Protein AF-G0GZQ4-F1 (afdb_monomer_lite)

Structure (mmCIF, N/CA/C/O backbone):
data_AF-G0GZQ4-F1
#
_entry.id   AF-G0GZQ4-F1
#
loop_
_atom_site.group_PDB
_atom_site.id
_atom_site.type_symbol
_atom_site.label_atom_id
_atom_site.label_alt_id
_atom_site.label_comp_id
_atom_site.label_asym_id
_atom_site.label_entity_id
_atom_site.label_seq_id
_atom_site.pdbx_PDB_ins_code
_atom_site.Cartn_x
_atom_site.Cartn_y
_atom_site.Cartn_z
_atom_site.occupancy
_atom_site.B_iso_or_equiv
_atom_site.auth_seq_id
_atom_site.auth_comp_id
_atom_site.auth_asym_id
_atom_site.auth_atom_id
_atom_site.pdbx_PDB_model_num
ATOM 1 N N . MET A 1 1 ? -1.349 14.872 -5.076 1.00 66.69 1 MET A N 1
ATOM 2 C CA . MET A 1 1 ? -1.447 13.848 -4.018 1.00 66.69 1 MET A CA 1
ATOM 3 C C . MET A 1 1 ? -2.461 12.824 -4.498 1.00 66.69 1 MET A C 1
ATOM 5 O O . MET A 1 1 ? -3.537 13.246 -4.894 1.00 66.69 1 MET A O 1
ATOM 9 N N . ASP A 1 2 ? -2.097 11.544 -4.576 1.00 75.56 2 ASP A N 1
ATOM 10 C CA . ASP A 1 2 ? -2.959 10.468 -5.100 1.00 75.56 2 ASP A CA 1
ATOM 11 C C . ASP A 1 2 ? -3.558 9.664 -3.935 1.00 75.56 2 ASP A C 1
ATOM 13 O O . ASP A 1 2 ? -3.184 8.525 -3.672 1.00 75.56 2 ASP A O 1
ATOM 17 N N . ILE A 1 3 ? -4.376 10.344 -3.127 1.00 82.44 3 ILE A N 1
ATOM 18 C CA . ILE A 1 3 ? -4.977 9.812 -1.898 1.00 82.44 3 ILE A CA 1
ATOM 19 C C . ILE A 1 3 ? -6.432 10.258 -1.852 1.00 82.44 3 ILE A C 1
ATOM 21 O O . ILE A 1 3 ? -6.730 11.429 -2.087 1.00 82.44 3 ILE A O 1
ATOM 25 N N . ALA A 1 4 ? -7.321 9.334 -1.499 1.00 85.88 4 ALA A N 1
ATOM 26 C CA . ALA A 1 4 ? -8.718 9.617 -1.210 1.00 85.88 4 ALA A CA 1
ATOM 27 C C . ALA A 1 4 ? -9.068 9.120 0.197 1.00 85.88 4 ALA A C 1
ATOM 29 O O . ALA A 1 4 ? -8.680 8.018 0.583 1.00 85.88 4 ALA A O 1
ATOM 30 N N . LEU A 1 5 ? -9.826 9.924 0.944 1.00 86.94 5 LEU A N 1
ATOM 31 C CA . LEU A 1 5 ? -10.418 9.518 2.214 1.00 86.94 5 LEU A CA 1
ATOM 32 C C . LEU A 1 5 ? -11.867 9.105 1.978 1.00 86.94 5 LEU A C 1
ATOM 34 O O . LEU A 1 5 ? -12.657 9.870 1.425 1.00 86.94 5 LEU A O 1
ATOM 38 N N . LEU A 1 6 ? -12.218 7.907 2.430 1.00 88.19 6 LEU A N 1
ATOM 39 C CA . LEU A 1 6 ? -13.572 7.377 2.347 1.00 88.19 6 LEU A CA 1
ATOM 40 C C . LEU A 1 6 ? -14.111 7.169 3.760 1.00 88.19 6 LEU A C 1
ATOM 42 O O . LEU A 1 6 ? -13.414 6.636 4.621 1.00 88.19 6 LEU A O 1
ATOM 46 N N . LYS A 1 7 ? -15.361 7.575 3.994 1.00 88.25 7 LYS A N 1
ATOM 47 C CA . LYS A 1 7 ? -16.062 7.352 5.261 1.00 88.25 7 LYS A CA 1
ATOM 48 C C . LYS A 1 7 ? -17.061 6.216 5.100 1.00 88.25 7 LYS A C 1
ATOM 50 O O . LYS A 1 7 ? -17.880 6.233 4.183 1.00 88.25 7 LYS A O 1
ATOM 55 N N . VAL A 1 8 ? -17.021 5.264 6.025 1.00 86.81 8 VAL A N 1
ATOM 56 C CA . VAL A 1 8 ? -18.027 4.206 6.106 1.00 86.81 8 VAL A CA 1
ATOM 57 C C . VAL A 1 8 ? -19.283 4.728 6.799 1.00 86.81 8 VAL A C 1
ATOM 59 O O . VAL A 1 8 ? -19.216 5.373 7.845 1.00 86.81 8 VAL A O 1
ATOM 62 N N . ASP A 1 9 ? -20.437 4.429 6.211 1.00 89.56 9 ASP A N 1
ATOM 63 C CA . ASP A 1 9 ? -21.751 4.683 6.798 1.00 89.56 9 ASP A CA 1
ATOM 64 C C . ASP A 1 9 ? -22.107 3.538 7.761 1.00 89.56 9 ASP A C 1
ATOM 66 O O . ASP A 1 9 ? -22.477 2.447 7.325 1.00 89.56 9 ASP A O 1
ATOM 70 N N . PHE A 1 10 ? -21.933 3.761 9.064 1.00 88.50 10 PHE A N 1
ATOM 71 C CA . PHE A 1 10 ? -22.149 2.737 10.094 1.00 88.50 10 PHE A CA 1
ATOM 72 C C . PHE A 1 10 ? -23.602 2.284 10.184 1.00 88.50 10 PHE A C 1
ATOM 74 O O . PHE A 1 10 ? -23.861 1.091 10.317 1.00 88.50 10 PHE A O 1
ATOM 81 N N . GLU A 1 11 ? -24.547 3.216 10.070 1.00 88.00 11 GLU A N 1
ATOM 82 C CA . GLU A 1 11 ? -25.972 2.901 10.168 1.00 88.00 11 GLU A CA 1
ATOM 83 C C . GLU A 1 11 ? -26.375 1.925 9.061 1.00 88.00 11 GLU A C 1
ATOM 85 O O . GLU A 1 11 ? -27.031 0.916 9.325 1.00 88.00 11 GLU A O 1
ATOM 90 N N . LYS A 1 12 ? -25.892 2.163 7.835 1.00 90.06 12 LYS A N 1
ATOM 91 C CA . LYS A 1 12 ? -26.195 1.315 6.673 1.00 90.06 12 LYS A CA 1
ATOM 92 C C . LYS A 1 12 ? -25.414 0.005 6.598 1.00 90.06 12 LYS A C 1
ATOM 94 O O . LYS A 1 12 ? -25.777 -0.840 5.785 1.00 90.06 12 LYS A O 1
ATOM 99 N N . ASN A 1 13 ? -24.335 -0.151 7.365 1.00 88.19 13 ASN A N 1
ATOM 100 C CA . ASN A 1 13 ? -23.437 -1.311 7.271 1.00 88.19 13 ASN A CA 1
ATOM 101 C C . ASN A 1 13 ? -23.283 -2.078 8.593 1.00 88.19 13 ASN A C 1
ATOM 103 O O . ASN A 1 13 ? -22.425 -2.952 8.695 1.00 88.19 13 ASN A O 1
ATOM 107 N N . SER A 1 14 ? -24.103 -1.774 9.598 1.00 85.44 14 SER A N 1
ATOM 108 C CA . SER A 1 14 ? -24.071 -2.427 10.914 1.00 85.44 14 SER A CA 1
ATOM 109 C C . SER A 1 14 ? -24.324 -3.940 10.861 1.00 85.44 14 SER A C 1
ATOM 111 O O . SER A 1 14 ? -23.878 -4.668 11.741 1.00 85.44 14 SER A O 1
ATOM 113 N N . ASP A 1 15 ? -24.992 -4.420 9.810 1.00 86.81 15 ASP A N 1
ATOM 114 C CA . ASP A 1 15 ? -25.266 -5.835 9.547 1.00 86.81 15 ASP A CA 1
ATOM 115 C C . ASP A 1 15 ? -24.078 -6.588 8.918 1.00 86.81 15 ASP A C 1
ATOM 117 O O . ASP A 1 15 ? -24.143 -7.804 8.728 1.00 86.81 15 ASP A O 1
ATOM 121 N N . LYS A 1 16 ? -23.007 -5.886 8.529 1.00 87.06 16 LYS A N 1
ATOM 122 C CA . LYS A 1 16 ? -21.859 -6.499 7.858 1.00 87.06 16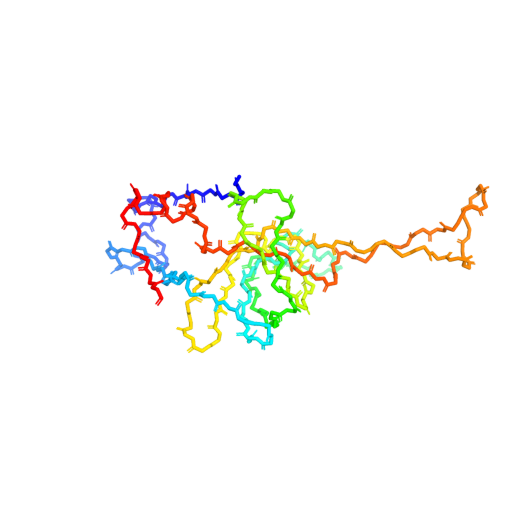 LYS A CA 1
ATOM 123 C C . LYS A 1 16 ? -20.927 -7.150 8.868 1.00 87.06 16 LYS A C 1
ATOM 125 O O . LYS A 1 16 ? -20.570 -6.546 9.869 1.00 87.06 16 LYS A O 1
ATOM 130 N N . GLU A 1 17 ? -20.434 -8.340 8.533 1.00 86.38 17 GLU A N 1
ATOM 131 C CA . GLU A 1 17 ? -19.522 -9.132 9.376 1.00 86.38 17 GLU A CA 1
ATOM 132 C C . GLU A 1 17 ? -18.317 -8.326 9.898 1.00 86.38 17 GLU A C 1
ATOM 134 O O . GLU A 1 17 ? -17.905 -8.469 11.045 1.00 86.38 17 GLU A O 1
ATOM 139 N N . TRP A 1 18 ? -17.767 -7.425 9.081 1.00 82.31 18 TRP A N 1
ATOM 140 C CA . TRP A 1 18 ? -16.613 -6.609 9.459 1.00 82.31 18 TRP A CA 1
ATOM 141 C C . TRP A 1 18 ? -16.937 -5.475 10.455 1.00 82.31 18 TRP A C 1
ATOM 143 O O . TRP A 1 18 ? -15.995 -4.956 11.065 1.00 82.31 18 TRP A O 1
ATOM 153 N N . LEU A 1 19 ? -18.221 -5.153 10.676 1.00 86.81 19 LEU A N 1
ATOM 154 C CA . LEU A 1 19 ? -18.737 -4.222 11.697 1.00 86.81 19 LEU A CA 1
ATOM 155 C C . LEU A 1 19 ? -19.604 -4.874 12.780 1.00 86.81 19 LEU A C 1
ATOM 157 O O . LEU A 1 19 ? -19.952 -4.180 13.735 1.00 86.81 19 LEU A O 1
ATOM 161 N N . ASP A 1 20 ? -19.947 -6.162 12.675 1.00 84.44 20 ASP A N 1
ATOM 162 C CA . ASP A 1 20 ? -20.821 -6.815 13.654 1.00 84.44 20 ASP A CA 1
ATOM 163 C C . ASP A 1 20 ? -20.271 -6.628 15.078 1.00 84.44 20 ASP A C 1
ATOM 165 O O . ASP A 1 20 ? -19.117 -6.957 15.372 1.00 84.44 20 ASP A O 1
ATOM 169 N N . LYS A 1 21 ? -21.105 -6.055 15.954 1.00 82.81 21 LYS A N 1
ATOM 170 C CA . LYS A 1 21 ? -20.802 -5.728 17.363 1.00 82.81 21 LYS A CA 1
ATOM 171 C C . LYS A 1 21 ? -19.623 -4.770 17.583 1.00 82.81 21 LYS A C 1
ATOM 173 O O . LYS A 1 21 ? -19.135 -4.672 18.710 1.00 82.81 21 LYS A O 1
ATOM 178 N N . LYS A 1 22 ? -19.169 -4.045 16.559 1.00 83.38 22 LYS A N 1
ATOM 179 C CA . LYS A 1 22 ? -18.105 -3.041 16.691 1.00 83.38 22 LYS A CA 1
ATOM 180 C C . LYS A 1 22 ? -18.684 -1.637 16.789 1.00 83.38 22 LYS A C 1
ATOM 182 O O . LYS A 1 22 ? -19.591 -1.266 16.051 1.00 83.38 22 LYS A O 1
ATOM 187 N N . THR A 1 23 ? -18.115 -0.840 17.685 1.00 82.75 23 THR A N 1
ATOM 188 C CA . THR A 1 23 ? -18.440 0.587 17.840 1.00 82.75 23 THR A CA 1
ATOM 189 C C . THR A 1 23 ? -17.548 1.489 16.989 1.00 82.75 23 THR A C 1
ATOM 191 O O . THR A 1 23 ? -17.829 2.675 16.854 1.00 82.75 23 THR A O 1
ATOM 194 N N . GLU A 1 24 ? -16.481 0.933 16.415 1.00 84.19 24 GLU A N 1
ATOM 195 C CA . GLU A 1 24 ? -15.498 1.638 15.597 1.00 84.19 24 GLU A CA 1
ATOM 196 C C . GLU A 1 24 ? -15.043 0.783 14.410 1.00 84.19 24 GLU A C 1
ATOM 198 O O . GLU A 1 24 ? -15.233 -0.437 14.379 1.00 84.19 24 GLU A O 1
ATOM 203 N N . PHE A 1 25 ? -14.464 1.434 13.399 1.00 84.62 25 PHE A N 1
ATOM 204 C CA . PHE A 1 25 ? -14.042 0.750 12.182 1.00 84.62 25 PHE A CA 1
ATOM 205 C C . PHE A 1 25 ? -12.684 0.098 12.454 1.00 84.62 25 PHE A C 1
ATOM 207 O O . PHE A 1 25 ? -11.781 0.798 12.909 1.00 84.62 25 PHE A O 1
ATOM 214 N N . PRO A 1 26 ? -12.499 -1.206 12.187 1.00 83.94 26 PRO A N 1
ATOM 215 C CA . PRO A 1 26 ? -11.204 -1.843 12.388 1.00 83.94 26 PRO A CA 1
ATOM 216 C C . PRO A 1 26 ? -10.154 -1.198 11.477 1.00 83.94 26 PRO A C 1
ATOM 218 O O . PRO A 1 26 ? -10.359 -1.098 10.268 1.00 83.94 26 PRO A O 1
ATOM 221 N N . PHE A 1 27 ? -9.024 -0.781 12.042 1.00 86.75 27 PHE A N 1
ATOM 222 C CA . PHE A 1 27 ? -7.977 -0.080 11.303 1.00 86.75 27 PHE A CA 1
ATOM 223 C C . PHE A 1 27 ? -6.589 -0.661 11.577 1.00 86.75 27 PHE A C 1
ATOM 225 O O . PHE A 1 27 ? -6.365 -1.369 12.558 1.00 86.75 27 PHE A O 1
ATOM 232 N N . ILE A 1 28 ? -5.656 -0.346 10.679 1.00 87.44 28 ILE A N 1
ATOM 233 C CA . ILE A 1 28 ? -4.226 -0.614 10.838 1.00 87.44 28 ILE A CA 1
ATOM 234 C C . ILE A 1 28 ? -3.568 0.715 11.190 1.00 87.44 28 ILE A C 1
ATOM 236 O O . ILE A 1 28 ? -3.869 1.736 10.569 1.00 87.44 28 ILE A O 1
ATOM 240 N N . LYS A 1 29 ? -2.690 0.704 12.193 1.00 91.38 29 LYS A N 1
ATOM 241 C CA . LYS A 1 29 ? -1.944 1.894 12.604 1.00 91.38 29 LYS A CA 1
ATOM 242 C C . LYS A 1 29 ? -1.005 2.358 11.498 1.00 91.38 29 LYS A C 1
ATOM 244 O O . LYS A 1 29 ? -0.426 1.545 10.775 1.00 91.38 29 LYS A O 1
ATOM 249 N N . VAL A 1 30 ? -0.851 3.671 11.393 1.00 91.06 30 VAL A N 1
ATOM 250 C CA . VAL A 1 30 ? 0.048 4.308 10.435 1.00 91.06 30 VAL A CA 1
ATOM 251 C C . VAL A 1 30 ? 1.306 4.763 11.161 1.00 91.06 30 VAL A C 1
ATOM 253 O O . VAL A 1 30 ? 1.213 5.402 12.208 1.00 91.06 30 VAL A O 1
ATOM 256 N N . SER A 1 31 ? 2.466 4.462 10.579 1.00 91.69 31 SER A N 1
ATOM 257 C CA . SER A 1 31 ? 3.753 4.972 11.042 1.00 91.69 31 SER A CA 1
ATOM 258 C C . SER A 1 31 ? 4.362 5.923 10.013 1.00 91.69 31 SER A C 1
ATOM 260 O O . SER A 1 31 ? 4.309 5.691 8.801 1.00 91.69 31 SER A O 1
ATOM 262 N N . THR A 1 32 ? 4.952 7.005 10.516 1.00 90.19 32 THR A N 1
ATOM 263 C CA . THR A 1 32 ? 5.780 7.939 9.733 1.00 90.19 32 THR A CA 1
ATOM 2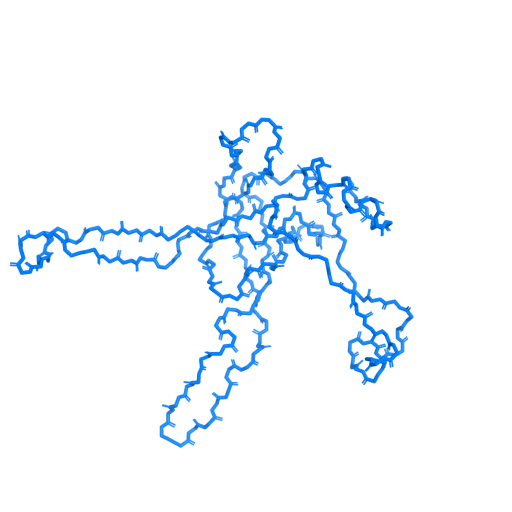64 C C . THR A 1 32 ? 7.271 7.618 9.814 1.00 90.19 32 THR A C 1
ATOM 266 O O . THR A 1 32 ? 8.075 8.229 9.098 1.00 90.19 32 THR A O 1
ATOM 269 N N . GLY A 1 33 ? 7.634 6.621 10.623 1.00 88.69 33 GLY A N 1
ATOM 270 C CA . GLY A 1 33 ? 8.965 6.049 10.681 1.00 88.69 33 GLY A CA 1
ATOM 271 C C . GLY A 1 33 ? 9.449 5.664 9.286 1.00 88.69 33 GLY A C 1
ATOM 272 O O . GLY A 1 33 ? 8.704 5.136 8.449 1.00 88.69 33 GLY A O 1
ATOM 273 N N . ARG A 1 34 ? 10.708 5.995 9.003 1.00 87.81 34 ARG A N 1
ATOM 274 C CA . ARG A 1 34 ? 11.322 5.707 7.711 1.00 87.81 34 ARG A CA 1
ATOM 275 C C . ARG A 1 34 ? 11.639 4.215 7.621 1.00 87.81 34 ARG A C 1
ATOM 277 O O . ARG A 1 34 ? 12.318 3.699 8.496 1.00 87.81 34 ARG A O 1
ATOM 284 N N . LEU A 1 35 ? 11.222 3.583 6.526 1.00 90.56 35 LEU A N 1
ATOM 285 C CA . LEU A 1 35 ? 11.745 2.277 6.128 1.00 90.56 35 LEU A CA 1
ATOM 286 C C . LEU A 1 35 ? 13.094 2.421 5.418 1.00 90.56 35 LEU A C 1
ATOM 288 O O . LEU A 1 35 ? 13.295 3.342 4.611 1.00 90.56 35 LEU A O 1
ATOM 292 N N . GLU A 1 36 ? 14.003 1.504 5.714 1.00 91.31 36 GLU A N 1
ATOM 293 C CA . GLU A 1 36 ? 15.325 1.400 5.119 1.00 91.31 36 GLU A CA 1
ATOM 294 C C . GLU A 1 36 ? 15.365 0.357 3.998 1.00 91.31 36 GLU A C 1
ATOM 296 O O . GLU A 1 36 ? 14.508 -0.516 3.861 1.00 91.31 36 GLU A O 1
ATOM 301 N N . MET A 1 37 ? 16.365 0.486 3.127 1.00 91.94 37 MET A N 1
ATOM 302 C CA . MET A 1 37 ? 16.565 -0.478 2.047 1.00 91.94 37 MET A CA 1
ATOM 303 C C . MET A 1 37 ? 16.875 -1.862 2.622 1.00 91.94 37 MET A C 1
ATOM 305 O O . MET A 1 37 ? 17.774 -2.002 3.446 1.00 91.94 37 MET A O 1
ATOM 309 N N . GLY A 1 38 ? 16.174 -2.880 2.127 1.00 92.00 38 GLY A N 1
ATOM 310 C CA . GLY A 1 38 ? 16.244 -4.246 2.643 1.00 92.00 38 GLY A CA 1
ATOM 311 C C . GLY A 1 38 ? 15.173 -4.587 3.679 1.00 92.00 38 GLY A C 1
ATOM 312 O O . GLY A 1 38 ? 14.988 -5.772 3.939 1.00 92.00 38 GLY A O 1
ATOM 313 N N . ASP A 1 39 ? 14.430 -3.605 4.205 1.00 94.00 39 ASP A N 1
ATOM 314 C CA . ASP A 1 39 ? 13.333 -3.878 5.137 1.00 94.00 39 ASP A CA 1
ATOM 315 C C . ASP A 1 39 ? 12.257 -4.744 4.476 1.00 94.00 39 ASP A C 1
ATOM 317 O O . ASP A 1 39 ? 11.806 -4.471 3.356 1.00 94.00 39 ASP A O 1
ATOM 321 N N . GLU A 1 40 ? 11.830 -5.782 5.195 1.00 94.50 40 GLU A N 1
ATOM 322 C CA . GLU A 1 40 ? 10.785 -6.699 4.756 1.00 94.50 40 GLU A CA 1
ATOM 323 C C . GLU A 1 40 ? 9.397 -6.105 4.991 1.00 94.50 40 GLU A C 1
ATOM 325 O O . GLU A 1 40 ? 9.011 -5.752 6.113 1.00 94.50 40 GLU A O 1
ATOM 330 N N . VAL A 1 41 ? 8.592 -6.078 3.934 1.00 93.06 41 VAL A N 1
ATOM 331 C CA . VAL A 1 41 ? 7.236 -5.539 3.966 1.00 93.06 41 VAL A CA 1
ATOM 332 C C . VAL A 1 41 ? 6.228 -6.498 3.343 1.00 93.06 41 VAL A C 1
ATOM 334 O O . VAL A 1 41 ? 6.536 -7.279 2.440 1.00 93.06 41 VAL A O 1
ATOM 337 N N . TYR A 1 42 ? 4.975 -6.379 3.768 1.00 90.12 42 TYR A N 1
ATOM 338 C CA . TYR A 1 42 ? 3.836 -6.970 3.077 1.00 90.12 42 TYR A CA 1
ATOM 339 C C . TYR A 1 42 ? 3.029 -5.893 2.366 1.00 90.12 42 TYR A C 1
ATOM 341 O O . TYR A 1 42 ? 2.763 -4.821 2.906 1.00 90.12 42 TYR A O 1
ATOM 349 N N . SER A 1 43 ? 2.583 -6.209 1.157 1.00 84.44 43 SER A N 1
ATOM 350 C CA . SER A 1 43 ? 1.552 -5.460 0.453 1.00 84.44 43 SER A CA 1
ATOM 351 C C . SER A 1 43 ? 0.270 -6.281 0.404 1.00 84.44 43 SER A C 1
ATOM 353 O O . SER A 1 43 ? 0.298 -7.481 0.113 1.00 84.44 43 SER A O 1
ATOM 355 N N . PHE A 1 44 ? -0.849 -5.619 0.684 1.00 79.06 44 PHE A N 1
ATOM 356 C CA . PHE A 1 44 ? -2.188 -6.187 0.590 1.00 79.06 44 PHE A CA 1
ATOM 357 C C . PHE A 1 44 ? -2.926 -5.531 -0.573 1.00 79.06 44 PHE A C 1
ATOM 359 O O . PHE A 1 44 ? -3.020 -4.308 -0.639 1.00 79.06 44 PHE A O 1
ATOM 366 N N . GLY A 1 45 ? -3.480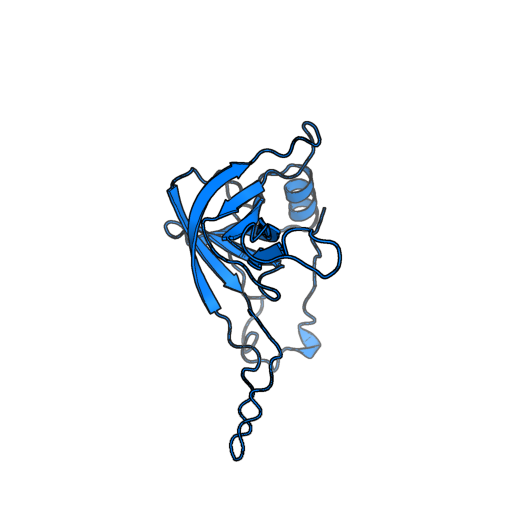 -6.332 -1.479 1.00 77.88 45 GLY A N 1
ATOM 367 C CA . GLY A 1 45 ? -4.248 -5.823 -2.612 1.00 77.88 45 GLY A CA 1
ATOM 368 C C . GLY A 1 45 ? -5.194 -6.863 -3.195 1.00 77.88 45 GLY A C 1
ATOM 369 O O . GLY A 1 45 ? -5.210 -8.019 -2.776 1.00 77.88 45 GLY A O 1
ATOM 370 N N . TYR A 1 46 ? -5.970 -6.458 -4.195 1.00 75.50 46 TYR A N 1
ATOM 371 C CA . TYR A 1 46 ? -6.891 -7.327 -4.929 1.00 75.50 46 TYR A CA 1
ATOM 372 C C . TYR A 1 46 ? -6.459 -7.419 -6.397 1.00 75.50 46 TYR A C 1
ATOM 374 O O . TYR A 1 46 ? -7.164 -6.910 -7.276 1.00 75.50 46 TYR A O 1
ATOM 382 N N . PRO A 1 47 ? -5.288 -8.021 -6.688 1.00 66.75 47 PRO A N 1
ATOM 383 C CA . PRO A 1 47 ? -4.766 -8.073 -8.044 1.00 66.75 47 PRO A CA 1
ATOM 384 C C . PRO A 1 47 ? -5.754 -8.817 -8.945 1.00 66.75 47 PRO A C 1
ATOM 386 O O . PRO A 1 47 ? -6.137 -9.948 -8.643 1.00 66.75 47 PRO A O 1
ATOM 389 N N . LEU A 1 48 ? -6.144 -8.187 -10.059 1.00 63.59 48 LEU A N 1
ATOM 390 C CA . LEU A 1 48 ? -7.079 -8.748 -11.045 1.00 63.59 48 LEU A CA 1
ATOM 391 C C . LEU A 1 48 ? -8.480 -9.041 -10.468 1.00 63.59 48 LEU A C 1
ATOM 393 O O . LEU A 1 48 ? -9.039 -10.115 -10.683 1.00 63.59 48 LEU A O 1
ATOM 397 N N . SER A 1 49 ? -9.070 -8.066 -9.769 1.00 52.56 49 SER A N 1
ATOM 398 C CA . SER A 1 49 ? -10.386 -8.157 -9.103 1.00 52.56 49 SER A CA 1
ATOM 399 C C . SER A 1 49 ? -11.564 -8.614 -9.988 1.00 52.56 49 SER A C 1
ATOM 401 O O . SER A 1 49 ? -12.613 -8.991 -9.462 1.00 52.56 49 SER A O 1
ATOM 403 N N . SER A 1 50 ? -11.404 -8.607 -11.316 1.00 51.50 50 SER A N 1
ATOM 404 C CA . SER A 1 50 ? -12.369 -9.147 -12.276 1.00 51.50 50 SER A CA 1
ATOM 405 C C . SER A 1 50 ? -11.679 -9.743 -13.511 1.00 51.50 50 SER A C 1
ATOM 407 O O . SER A 1 50 ? -11.564 -9.114 -14.557 1.00 51.50 50 SER A O 1
ATOM 409 N N . TYR A 1 51 ? -11.242 -10.999 -13.412 1.00 46.41 51 TYR A N 1
ATOM 410 C CA . TYR A 1 51 ? -11.027 -11.838 -14.593 1.00 46.41 51 TYR A CA 1
ATOM 411 C C . TYR A 1 51 ? -11.889 -13.093 -14.449 1.00 46.41 51 TYR A C 1
ATOM 413 O O . TYR A 1 51 ? -11.717 -13.872 -13.510 1.00 46.41 51 TYR A O 1
ATOM 421 N N . GLY A 1 52 ? -12.876 -13.245 -15.334 1.00 48.06 52 GLY A N 1
ATOM 422 C CA . GLY A 1 52 ? -13.686 -14.455 -15.410 1.00 48.06 52 GLY A CA 1
ATOM 423 C C . GLY A 1 52 ? -12.879 -15.546 -16.100 1.00 48.06 52 GLY A C 1
ATOM 424 O O . GLY A 1 52 ? -12.539 -15.405 -17.272 1.00 48.06 52 GLY A O 1
ATOM 425 N N . ILE A 1 53 ? -12.564 -16.631 -15.396 1.00 47.75 53 ILE A N 1
ATOM 426 C CA . ILE A 1 53 ? -12.055 -17.836 -16.049 1.00 47.75 53 ILE A CA 1
ATOM 427 C C . ILE A 1 53 ? -13.274 -18.523 -16.666 1.00 47.75 53 ILE A C 1
ATOM 429 O O . ILE A 1 53 ? -14.023 -19.198 -15.968 1.00 47.75 53 ILE A O 1
ATOM 433 N N . ILE A 1 54 ? -13.506 -18.330 -17.966 1.00 45.12 54 ILE A N 1
ATOM 434 C CA . ILE A 1 54 ? -14.489 -19.131 -18.702 1.00 45.12 54 ILE A CA 1
ATOM 435 C C . ILE A 1 54 ? -13.768 -20.399 -19.168 1.00 45.12 54 ILE A C 1
ATOM 437 O O . ILE A 1 54 ? -13.160 -20.422 -20.237 1.00 45.12 54 ILE A O 1
ATOM 441 N N . LYS A 1 55 ? -13.802 -21.455 -18.351 1.00 46.28 55 LYS A N 1
ATOM 442 C CA . LYS A 1 55 ? -13.538 -22.823 -18.819 1.00 46.28 55 LYS A CA 1
ATOM 443 C C . LYS A 1 55 ? -14.876 -23.483 -19.176 1.00 46.28 55 LYS A C 1
ATOM 445 O O . LYS A 1 55 ? -15.859 -23.241 -18.474 1.00 46.28 55 LYS A O 1
ATOM 450 N N . PRO A 1 56 ? -14.954 -24.330 -20.219 1.00 41.62 56 PRO A N 1
ATOM 451 C CA . PRO A 1 56 ? -16.162 -25.105 -20.488 1.00 41.62 56 PRO A CA 1
ATOM 452 C C . PRO A 1 56 ? -16.507 -25.974 -19.266 1.00 41.62 56 PRO A C 1
ATOM 454 O O . PRO A 1 56 ? -15.765 -26.897 -18.944 1.00 41.62 56 PRO A O 1
ATOM 457 N N . GLY A 1 57 ? -17.604 -25.655 -18.573 1.00 52.22 57 GLY A N 1
ATOM 458 C CA . GLY A 1 57 ? -18.101 -26.411 -17.413 1.00 52.22 57 GLY A CA 1
ATOM 459 C C . GLY A 1 57 ? -17.769 -25.846 -16.024 1.00 52.22 57 GLY A C 1
ATOM 460 O O . GLY A 1 57 ? -18.321 -26.342 -15.048 1.00 52.22 57 GLY A O 1
ATOM 461 N N . GLU A 1 58 ? -16.953 -24.792 -15.906 1.00 42.47 58 GLU A N 1
ATOM 462 C CA . GLU A 1 58 ? -16.633 -24.153 -14.618 1.00 42.47 58 GLU A CA 1
ATOM 463 C C . GLU A 1 58 ? -16.944 -22.648 -14.674 1.00 42.47 58 GLU A C 1
ATOM 465 O O . GLU A 1 58 ? -16.248 -21.884 -15.341 1.00 42.47 58 GLU A O 1
ATOM 470 N N . ILE A 1 59 ? -17.976 -22.200 -13.948 1.00 42.53 59 ILE A N 1
ATOM 471 C CA . ILE A 1 59 ? -18.178 -20.773 -13.645 1.00 42.53 59 ILE A CA 1
ATOM 472 C C . ILE A 1 59 ? -17.450 -20.489 -12.327 1.00 42.53 59 ILE A C 1
ATOM 474 O O . ILE A 1 59 ? -18.031 -20.555 -11.247 1.00 42.53 59 ILE A O 1
ATOM 478 N N . GLY A 1 60 ? -16.148 -20.217 -12.412 1.00 42.59 60 GLY A N 1
ATOM 479 C CA . GLY A 1 60 ? -15.342 -19.780 -11.275 1.00 42.59 60 GLY A CA 1
ATOM 480 C C . GLY A 1 60 ? -15.155 -18.267 -11.302 1.00 42.59 60 GLY A C 1
ATOM 481 O O . GLY A 1 60 ? -14.410 -17.748 -12.132 1.00 42.59 60 GLY A O 1
ATOM 482 N N . TYR A 1 61 ? -15.797 -17.537 -10.389 1.00 45.19 61 TYR A N 1
ATOM 483 C CA . TYR A 1 61 ? -15.436 -16.142 -10.145 1.00 45.19 61 TYR A CA 1
ATOM 484 C C . TYR A 1 61 ? -14.233 -16.113 -9.197 1.00 45.19 61 TYR A C 1
ATOM 486 O O . TYR A 1 61 ? -14.393 -16.333 -8.000 1.00 45.19 61 TYR A O 1
ATOM 494 N N . THR A 1 62 ? -13.039 -15.764 -9.682 1.00 46.75 62 THR A N 1
ATOM 495 C CA . THR A 1 62 ? -11.959 -15.233 -8.825 1.00 46.75 62 THR A CA 1
ATOM 496 C C . THR A 1 62 ? -12.350 -13.823 -8.367 1.00 46.75 62 THR A C 1
ATOM 498 O O . THR A 1 62 ? -11.763 -12.825 -8.769 1.00 46.75 62 THR A O 1
ATOM 501 N N . LYS A 1 63 ? -13.446 -13.707 -7.611 1.00 51.31 63 LYS A N 1
ATOM 502 C CA . LYS A 1 63 ? -13.962 -12.427 -7.124 1.00 51.31 63 LYS A CA 1
ATOM 503 C C . LYS A 1 63 ? -13.291 -12.110 -5.793 1.00 51.31 63 LYS A C 1
ATOM 505 O O . LYS A 1 63 ? -13.482 -12.833 -4.823 1.00 51.31 63 LYS A O 1
ATOM 510 N N . LEU A 1 64 ? -12.561 -10.996 -5.760 1.00 57.88 64 LEU A N 1
ATOM 511 C CA . LEU A 1 64 ? -12.244 -10.251 -4.535 1.00 57.88 64 LEU A CA 1
ATOM 512 C C . LEU A 1 64 ? -11.516 -11.048 -3.438 1.00 57.88 64 LEU A C 1
ATOM 514 O O . LEU A 1 64 ? -11.761 -10.833 -2.256 1.00 57.88 64 LEU A O 1
ATOM 518 N N . SER A 1 65 ? -10.606 -11.954 -3.794 1.00 60.00 65 SER A N 1
ATOM 519 C CA . SER A 1 65 ? -9.706 -12.536 -2.793 1.00 60.00 65 SER A CA 1
ATOM 520 C C . SER A 1 65 ? -8.522 -11.591 -2.578 1.00 60.00 65 SER A C 1
ATOM 522 O O . SER A 1 65 ? -7.795 -11.336 -3.547 1.00 60.00 65 SER A O 1
ATOM 524 N N . PRO A 1 66 ? -8.308 -11.063 -1.358 1.00 68.88 66 PRO A N 1
ATOM 525 C CA . PRO A 1 66 ? -7.119 -10.276 -1.088 1.00 68.88 66 PRO A CA 1
ATOM 526 C C . PRO A 1 66 ? -5.903 -11.183 -1.258 1.00 68.88 66 PRO A C 1
ATOM 528 O O . PRO A 1 66 ? -5.893 -12.332 -0.811 1.00 68.88 66 PRO A O 1
ATOM 531 N N . ARG A 1 67 ? -4.869 -10.676 -1.920 1.00 74.44 67 ARG A N 1
ATOM 532 C CA . ARG A 1 67 ? -3.568 -11.328 -1.951 1.00 74.44 67 ARG A CA 1
ATOM 533 C C . ARG A 1 67 ? -2.619 -10.538 -1.081 1.00 74.44 67 ARG A C 1
ATOM 535 O O . ARG A 1 67 ? -2.437 -9.337 -1.271 1.00 74.44 67 ARG A O 1
ATOM 542 N N . VAL A 1 68 ? -2.030 -11.254 -0.138 1.00 76.25 68 VAL A N 1
ATOM 543 C CA . VAL A 1 68 ? -0.903 -10.777 0.648 1.00 76.25 68 VAL A CA 1
ATOM 544 C C . VAL A 1 68 ? 0.351 -11.165 -0.105 1.00 76.25 68 VAL A C 1
ATOM 546 O O . VAL A 1 68 ? 0.515 -12.322 -0.500 1.00 76.25 68 VAL A O 1
ATOM 549 N N . THR A 1 69 ? 1.222 -10.200 -0.341 1.00 76.06 69 THR A N 1
ATOM 550 C CA . THR A 1 69 ? 2.494 -10.443 -1.012 1.00 76.06 69 THR A CA 1
ATOM 551 C C . THR A 1 69 ? 3.620 -9.825 -0.214 1.00 76.06 69 THR A C 1
ATOM 553 O O . THR A 1 69 ? 3.552 -8.638 0.090 1.00 76.06 69 THR A O 1
ATOM 556 N N . SER A 1 70 ? 4.653 -10.609 0.087 1.00 85.88 70 SER A N 1
ATOM 557 C CA . SER A 1 70 ? 5.909 -10.086 0.617 1.00 85.88 70 SER A CA 1
ATOM 558 C C . SER A 1 70 ? 6.714 -9.373 -0.472 1.00 85.88 70 SER A C 1
ATOM 560 O O . SER A 1 70 ? 6.626 -9.716 -1.662 1.00 85.88 70 SER A O 1
ATOM 562 N N . ALA A 1 71 ? 7.471 -8.371 -0.040 1.00 88.25 71 ALA A N 1
ATOM 563 C CA . ALA A 1 71 ? 8.441 -7.606 -0.808 1.00 88.25 71 ALA A CA 1
ATOM 564 C C . ALA A 1 71 ? 9.515 -7.057 0.147 1.00 88.25 71 ALA A C 1
ATOM 566 O O . ALA A 1 71 ? 9.329 -7.067 1.364 1.00 88.25 71 ALA A O 1
ATOM 567 N N . ILE A 1 72 ? 10.598 -6.525 -0.403 1.00 91.38 72 ILE A N 1
ATOM 568 C CA . ILE A 1 72 ? 11.553 -5.692 0.326 1.00 91.38 72 ILE A CA 1
ATOM 569 C C . ILE A 1 72 ? 11.582 -4.281 -0.252 1.00 91.38 72 ILE A C 1
ATOM 571 O O . ILE A 1 72 ? 11.287 -4.053 -1.433 1.00 91.38 72 ILE A O 1
ATOM 575 N N . ILE A 1 73 ? 11.997 -3.321 0.569 1.00 90.94 73 ILE A N 1
ATOM 576 C CA . ILE A 1 73 ? 12.352 -1.990 0.080 1.00 90.94 73 ILE A CA 1
ATOM 577 C C . ILE A 1 73 ? 13.613 -2.108 -0.788 1.00 90.94 73 ILE A C 1
ATOM 579 O O . ILE A 1 73 ? 14.727 -2.253 -0.290 1.00 90.94 73 ILE A O 1
ATOM 583 N N . SER A 1 74 ? 13.450 -2.036 -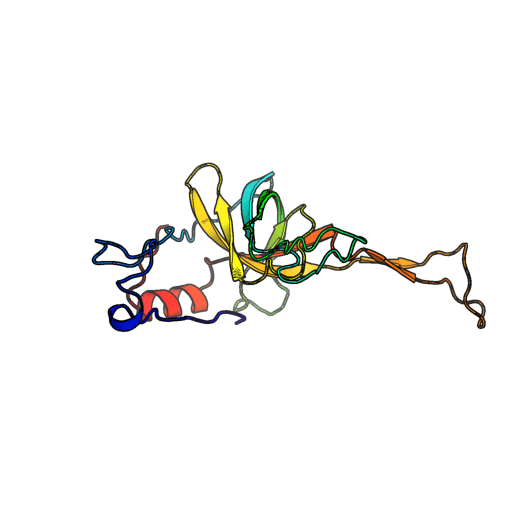2.110 1.00 88.25 74 SER A N 1
ATOM 584 C CA . SER A 1 74 ? 14.563 -2.057 -3.070 1.00 88.25 74 SER A CA 1
ATOM 585 C C . SER A 1 74 ? 15.317 -0.745 -3.133 1.00 88.25 74 SER A C 1
ATOM 587 O O . SER A 1 74 ? 16.499 -0.727 -3.461 1.00 88.25 74 SER A O 1
ATOM 589 N N . SER A 1 75 ? 14.617 0.370 -2.936 1.00 85.38 75 SER A N 1
ATOM 590 C CA . SER A 1 75 ? 15.214 1.696 -3.014 1.00 85.38 75 SER A CA 1
ATOM 591 C C . SER A 1 75 ? 14.347 2.732 -2.318 1.00 85.38 75 SER A C 1
ATOM 593 O O . SER A 1 75 ? 13.119 2.723 -2.433 1.00 85.38 75 SER A O 1
ATOM 595 N N . ASN A 1 76 ? 15.018 3.668 -1.658 1.00 80.50 76 ASN A N 1
ATOM 596 C CA . ASN A 1 76 ? 14.428 4.899 -1.162 1.00 80.50 76 ASN A CA 1
ATOM 597 C C . ASN A 1 76 ? 14.504 5.934 -2.292 1.00 80.50 76 ASN A C 1
ATOM 599 O O . ASN A 1 76 ? 15.580 6.452 -2.588 1.00 80.50 76 ASN A O 1
ATOM 603 N N . PHE A 1 77 ? 13.380 6.199 -2.958 1.00 71.44 77 PHE A N 1
ATOM 604 C CA . PHE A 1 77 ? 13.308 7.111 -4.096 1.00 71.44 77 PHE A CA 1
ATOM 605 C C . PHE A 1 77 ? 12.692 8.449 -3.676 1.00 71.44 77 PHE A C 1
ATOM 607 O O . PHE A 1 77 ? 11.470 8.609 -3.600 1.00 71.44 77 PHE A O 1
ATOM 614 N N . ASP A 1 78 ? 13.538 9.451 -3.459 1.00 62.88 78 ASP A N 1
ATOM 615 C CA . ASP A 1 78 ? 13.073 10.829 -3.335 1.00 62.88 78 ASP A CA 1
ATOM 616 C C . ASP A 1 78 ? 12.787 11.381 -4.739 1.00 62.88 78 ASP A C 1
ATOM 618 O O . ASP A 1 78 ? 13.658 11.451 -5.605 1.00 62.88 78 ASP A O 1
ATOM 622 N N . THR A 1 79 ? 11.530 11.726 -5.019 1.00 56.28 79 THR A N 1
ATOM 623 C CA . THR A 1 79 ? 11.154 12.270 -6.329 1.00 56.28 79 THR A CA 1
ATOM 624 C C . THR A 1 79 ? 11.834 13.607 -6.600 1.00 56.28 79 THR A C 1
ATOM 626 O O . THR A 1 79 ? 11.746 14.520 -5.787 1.00 56.28 79 THR A O 1
ATOM 629 N N . ASN A 1 80 ? 12.354 13.776 -7.819 1.00 45.75 80 ASN A N 1
ATOM 630 C CA . ASN A 1 80 ? 12.900 15.029 -8.365 1.00 45.75 80 ASN A CA 1
ATOM 631 C C . ASN A 1 80 ? 11.886 16.200 -8.481 1.00 45.75 80 ASN A C 1
ATOM 633 O O . ASN A 1 80 ? 12.201 17.221 -9.088 1.00 45.75 80 ASN A O 1
ATOM 637 N N . MET A 1 81 ? 10.669 16.094 -7.932 1.00 46.44 81 MET A N 1
ATOM 638 C CA . MET A 1 81 ? 9.670 17.174 -7.931 1.00 46.44 81 MET A CA 1
ATOM 639 C C . MET A 1 81 ? 9.770 18.026 -6.656 1.00 46.44 81 MET A C 1
ATOM 641 O O . MET A 1 81 ? 8.819 18.121 -5.885 1.00 46.44 81 MET A O 1
ATOM 645 N N . GLY A 1 82 ? 10.932 18.650 -6.445 1.00 51.84 82 GLY A N 1
ATOM 646 C CA . GLY A 1 82 ? 11.161 19.623 -5.372 1.00 51.84 82 GLY A CA 1
ATOM 647 C C . GLY A 1 82 ? 11.041 19.074 -3.942 1.00 51.84 82 GLY A C 1
ATOM 648 O O . GLY A 1 82 ? 10.625 17.948 -3.694 1.00 51.84 82 GLY A O 1
ATOM 649 N N . THR A 1 83 ? 11.394 19.906 -2.965 1.00 57.41 83 THR A N 1
ATOM 650 C CA . THR A 1 83 ? 11.412 19.572 -1.527 1.00 57.41 83 THR A CA 1
ATOM 651 C C . THR A 1 83 ? 10.030 19.320 -0.900 1.00 57.41 83 THR A C 1
ATOM 653 O O . THR A 1 83 ? 9.959 19.023 0.290 1.00 57.41 83 THR A O 1
ATOM 656 N N . ALA A 1 84 ? 8.942 19.430 -1.671 1.00 60.00 84 ALA A N 1
ATOM 657 C CA . ALA A 1 84 ? 7.559 19.319 -1.195 1.00 60.00 84 ALA A CA 1
ATOM 658 C C . ALA A 1 84 ? 6.824 18.040 -1.657 1.00 60.00 84 ALA A C 1
ATOM 660 O O . ALA A 1 84 ? 5.742 17.740 -1.156 1.00 60.00 84 ALA A O 1
ATOM 661 N N . GLY A 1 85 ? 7.379 17.267 -2.599 1.00 64.12 85 GLY A N 1
ATOM 662 C CA . GLY A 1 85 ? 6.731 16.050 -3.103 1.00 64.12 85 GLY A CA 1
ATOM 663 C C . GLY A 1 85 ? 6.649 14.908 -2.070 1.00 64.12 85 GLY A C 1
ATOM 664 O O . GLY A 1 85 ? 7.434 14.869 -1.117 1.00 64.12 85 GLY A O 1
ATOM 665 N N . PRO A 1 86 ? 5.721 13.944 -2.236 1.00 69.94 86 PRO A N 1
ATOM 666 C CA . PRO A 1 86 ? 5.701 12.741 -1.410 1.00 69.94 86 PRO A CA 1
ATOM 667 C C . PRO A 1 86 ? 6.960 11.910 -1.659 1.00 69.94 86 PRO A C 1
ATOM 669 O O . PRO A 1 86 ? 7.310 11.632 -2.809 1.00 69.94 86 PRO A O 1
ATOM 672 N N . LYS A 1 87 ? 7.616 11.484 -0.578 1.00 80.62 87 LYS A N 1
ATOM 673 C CA . LYS A 1 87 ? 8.716 10.518 -0.650 1.00 80.62 87 LYS A CA 1
ATOM 674 C C . LYS A 1 87 ? 8.172 9.175 -1.116 1.00 80.62 87 LYS A C 1
ATOM 676 O O . LYS A 1 87 ? 7.066 8.796 -0.723 1.00 80.62 87 LYS A O 1
ATOM 681 N N . ASN A 1 88 ? 8.922 8.460 -1.949 1.00 85.25 88 ASN A N 1
ATOM 682 C CA . ASN A 1 88 ? 8.477 7.172 -2.467 1.00 85.25 88 ASN A CA 1
ATOM 683 C C . ASN A 1 88 ? 9.476 6.064 -2.144 1.00 85.25 88 ASN A C 1
ATOM 685 O O . ASN A 1 88 ? 10.683 6.282 -2.085 1.00 85.25 88 ASN A O 1
ATOM 689 N N . TYR A 1 89 ? 8.958 4.854 -1.987 1.00 87.81 89 TYR A N 1
ATOM 690 C CA . TYR A 1 89 ? 9.771 3.646 -1.966 1.00 87.81 89 TYR A CA 1
ATOM 691 C C . TYR A 1 89 ? 9.568 2.870 -3.260 1.00 87.81 89 TYR A C 1
ATOM 693 O O . TYR A 1 89 ? 8.491 2.910 -3.863 1.00 87.81 89 TYR A O 1
ATOM 701 N N . VAL A 1 90 ? 10.610 2.154 -3.667 1.00 87.44 90 VAL A N 1
ATOM 702 C CA . VAL A 1 90 ? 10.556 1.148 -4.726 1.00 87.44 90 VAL A CA 1
ATOM 703 C C . VAL A 1 90 ? 10.615 -0.224 -4.070 1.00 87.44 90 VAL A C 1
ATOM 705 O O . VAL A 1 90 ? 11.496 -0.467 -3.249 1.00 87.44 90 VAL A O 1
ATOM 708 N N . LEU A 1 91 ? 9.690 -1.107 -4.431 1.00 87.50 91 LEU A N 1
ATOM 709 C CA . LEU A 1 91 ? 9.593 -2.479 -3.932 1.00 87.50 91 LEU A CA 1
ATOM 710 C C . LEU A 1 91 ? 10.003 -3.475 -5.013 1.00 87.50 91 LEU A C 1
ATOM 712 O O . LEU A 1 91 ? 9.595 -3.302 -6.164 1.00 87.50 91 LEU A O 1
ATOM 716 N N . ASP A 1 92 ? 10.688 -4.561 -4.647 1.00 84.25 92 ASP A N 1
ATOM 717 C CA . ASP A 1 92 ? 11.173 -5.621 -5.559 1.00 84.25 92 ASP A CA 1
ATOM 718 C C . ASP A 1 92 ? 10.065 -6.602 -5.955 1.00 84.25 92 ASP A C 1
ATOM 720 O O . ASP A 1 92 ? 10.256 -7.812 -6.098 1.00 84.25 92 ASP A O 1
ATOM 724 N N . LYS A 1 93 ? 8.857 -6.074 -6.124 1.00 78.12 93 LYS A N 1
ATOM 725 C CA . LYS A 1 93 ? 7.672 -6.872 -6.359 1.00 78.12 93 LYS A CA 1
ATOM 726 C C . LYS A 1 93 ? 6.895 -6.363 -7.549 1.00 78.12 93 LYS A C 1
ATOM 728 O O . LYS A 1 93 ? 6.615 -5.174 -7.686 1.00 78.12 93 LYS A O 1
ATOM 733 N N . ALA A 1 94 ? 6.455 -7.314 -8.365 1.00 70.75 94 ALA A N 1
ATOM 734 C CA . ALA A 1 94 ? 5.450 -7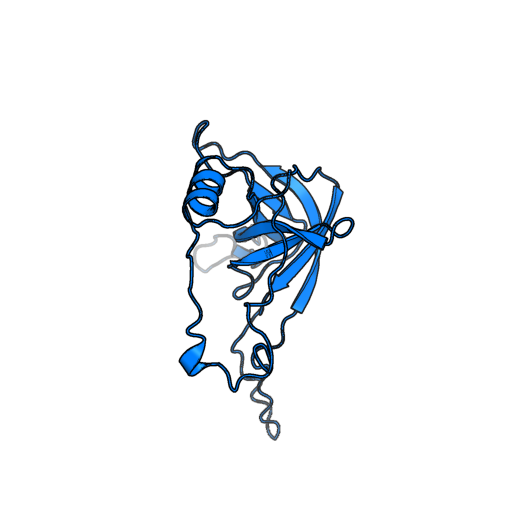.068 -9.380 1.00 70.75 94 ALA A CA 1
ATOM 735 C C . ALA A 1 94 ? 4.127 -6.667 -8.708 1.00 70.75 94 ALA A C 1
ATOM 737 O O . ALA A 1 94 ? 3.444 -7.502 -8.107 1.00 70.75 94 ALA A O 1
ATOM 738 N N . LEU A 1 95 ? 3.764 -5.388 -8.819 1.00 73.56 95 LEU A N 1
ATOM 739 C CA . LEU A 1 95 ? 2.443 -4.895 -8.450 1.00 73.56 95 LEU A CA 1
ATOM 740 C C . LEU A 1 95 ? 1.562 -4.855 -9.700 1.00 73.56 95 LEU A C 1
ATOM 742 O O . LEU A 1 95 ? 2.024 -4.558 -10.796 1.00 73.56 95 LEU A O 1
ATOM 746 N N . ASN A 1 96 ? 0.284 -5.184 -9.540 1.00 72.06 96 ASN A N 1
ATOM 747 C CA . ASN A 1 96 ? -0.672 -5.261 -10.643 1.00 72.06 96 ASN A CA 1
ATOM 748 C C . ASN A 1 96 ? -1.850 -4.314 -10.403 1.00 72.06 96 ASN A C 1
ATOM 750 O O . ASN A 1 96 ? -2.053 -3.813 -9.292 1.00 72.06 96 ASN A O 1
ATOM 754 N N . TYR A 1 97 ? -2.678 -4.122 -11.431 1.00 73.00 97 TYR A N 1
ATOM 755 C CA . TYR A 1 97 ? -3.983 -3.487 -11.261 1.00 73.00 97 TYR A CA 1
ATOM 756 C C . TYR A 1 97 ? -4.785 -4.190 -10.160 1.00 73.00 97 TYR A C 1
ATOM 758 O O . TYR A 1 97 ? -4.926 -5.416 -10.166 1.00 73.00 97 TYR A O 1
ATOM 766 N N . GLY A 1 98 ? -5.292 -3.393 -9.217 1.00 74.56 98 GLY A N 1
ATOM 767 C CA . GLY A 1 98 ? -5.950 -3.866 -7.998 1.00 74.56 98 GLY A CA 1
ATOM 768 C C . GLY A 1 98 ? -5.087 -3.810 -6.731 1.00 74.56 98 GLY A C 1
ATOM 769 O O . GLY A 1 98 ? -5.627 -3.976 -5.642 1.00 74.56 98 GLY A O 1
ATOM 770 N N . ASN A 1 99 ? -3.784 -3.521 -6.844 1.00 80.56 99 ASN A N 1
ATOM 771 C CA . ASN A 1 99 ? -2.927 -3.243 -5.680 1.00 80.56 99 ASN A CA 1
ATOM 772 C C . ASN A 1 99 ? -2.902 -1.757 -5.286 1.00 80.56 99 ASN A C 1
ATOM 774 O O . ASN A 1 99 ? -2.479 -1.435 -4.182 1.00 80.56 99 ASN A O 1
ATOM 778 N N . SER A 1 100 ? -3.337 -0.854 -6.173 1.00 84.44 100 SER A N 1
ATOM 779 C CA . SER A 1 100 ? -3.382 0.589 -5.898 1.00 84.44 100 SER A CA 1
ATOM 780 C C . SER A 1 100 ? -4.261 0.894 -4.679 1.00 84.44 100 SER A C 1
ATOM 782 O O . SER A 1 100 ? -5.326 0.299 -4.516 1.00 84.44 100 SER A O 1
ATOM 784 N N . GLY A 1 101 ? -3.780 1.778 -3.803 1.00 86.19 101 GLY A N 1
ATOM 785 C CA . GLY A 1 101 ? -4.401 2.092 -2.512 1.00 86.19 101 GLY A CA 1
ATOM 786 C C . GLY A 1 101 ? -4.153 1.049 -1.415 1.00 86.19 101 GLY A C 1
ATOM 787 O O . GLY A 1 101 ? -4.476 1.300 -0.257 1.00 86.19 101 GLY A O 1
ATOM 788 N N . GLY A 1 102 ? -3.556 -0.099 -1.750 1.00 88.56 102 GLY A N 1
ATOM 789 C CA . GLY A 1 102 ? -3.177 -1.126 -0.787 1.00 88.56 102 GLY A CA 1
ATOM 790 C C . GLY A 1 102 ? -2.060 -0.656 0.154 1.00 88.56 102 GLY A C 1
ATOM 791 O O . GLY A 1 102 ? -1.122 0.005 -0.312 1.00 88.56 102 GLY A O 1
ATOM 792 N N . PRO A 1 103 ? -2.121 -0.987 1.458 1.00 91.50 103 PRO A N 1
ATOM 793 C CA . PRO A 1 103 ? -1.103 -0.586 2.419 1.00 91.50 103 PRO A CA 1
ATOM 794 C C . PRO A 1 103 ? 0.194 -1.374 2.218 1.00 91.50 103 PRO A C 1
ATOM 796 O O . PRO A 1 103 ? 0.179 -2.541 1.813 1.00 91.50 103 PRO A O 1
ATOM 799 N N . ILE A 1 104 ? 1.308 -0.727 2.552 1.00 92.69 104 ILE A N 1
ATOM 800 C CA . ILE A 1 104 ? 2.629 -1.335 2.699 1.00 92.69 104 ILE A CA 1
ATOM 801 C C . ILE A 1 104 ? 2.939 -1.407 4.184 1.00 92.69 104 ILE A C 1
ATOM 803 O O . ILE A 1 104 ? 3.061 -0.374 4.846 1.00 92.69 104 ILE A O 1
ATOM 807 N N . ILE A 1 105 ? 3.019 -2.631 4.688 1.00 93.50 105 ILE A N 1
ATOM 808 C CA . ILE A 1 105 ? 3.079 -2.937 6.111 1.00 93.50 105 ILE A CA 1
ATOM 809 C C . ILE A 1 105 ? 4.467 -3.459 6.453 1.00 93.50 105 ILE A C 1
ATOM 811 O O . ILE A 1 105 ? 4.911 -4.428 5.840 1.00 93.50 105 ILE A O 1
ATOM 815 N N . ALA A 1 106 ? 5.134 -2.842 7.427 1.00 93.69 106 ALA A N 1
ATOM 816 C CA . ALA A 1 106 ? 6.403 -3.351 7.933 1.00 93.69 106 ALA A CA 1
ATOM 817 C C . ALA A 1 106 ? 6.177 -4.663 8.686 1.00 93.69 106 ALA A C 1
ATOM 819 O O . ALA A 1 106 ? 5.297 -4.754 9.544 1.00 93.69 106 ALA A O 1
ATOM 820 N N . THR A 1 107 ? 6.975 -5.681 8.369 1.00 92.69 107 THR A N 1
ATOM 821 C CA . THR A 1 107 ? 6.825 -7.016 8.969 1.00 92.69 107 THR A CA 1
ATOM 822 C C . THR A 1 107 ? 7.090 -7.003 10.473 1.00 92.69 107 THR A C 1
ATOM 824 O O . THR A 1 107 ? 6.436 -7.731 11.213 1.00 92.69 107 THR A O 1
ATOM 827 N N . GLU A 1 108 ? 8.013 -6.154 10.926 1.00 92.38 108 GLU A N 1
ATOM 828 C CA . GLU A 1 108 ? 8.414 -6.058 12.331 1.00 92.38 108 GLU A CA 1
ATOM 829 C C . GLU A 1 108 ? 7.327 -5.442 13.226 1.00 92.38 108 GLU A C 1
ATOM 831 O O . GLU A 1 108 ? 7.070 -5.943 14.318 1.00 92.38 108 GLU A O 1
ATOM 836 N N . THR A 1 109 ? 6.672 -4.371 12.767 1.00 91.81 109 THR A N 1
ATOM 837 C CA . THR A 1 109 ? 5.736 -3.585 13.592 1.00 91.81 109 THR A CA 1
ATOM 838 C C . THR A 1 109 ? 4.269 -3.864 13.279 1.00 91.81 109 THR A C 1
ATOM 840 O O . THR A 1 109 ? 3.396 -3.606 14.105 1.00 91.81 109 THR A O 1
ATOM 843 N N . GLY A 1 110 ? 3.963 -4.359 12.077 1.00 91.12 110 GLY A N 1
ATOM 844 C CA . GLY A 1 110 ? 2.590 -4.464 11.584 1.00 91.12 110 GLY A CA 1
ATOM 845 C C . GLY A 1 110 ? 1.946 -3.112 11.245 1.00 91.12 110 GLY A C 1
ATOM 846 O O . GLY A 1 110 ? 0.746 -3.068 10.972 1.00 91.12 110 GLY A O 1
ATOM 847 N N . HIS A 1 111 ? 2.708 -2.013 11.242 1.00 94.19 111 HIS A N 1
ATOM 848 C CA . HIS A 1 111 ? 2.211 -0.683 10.886 1.00 94.19 111 HIS A CA 1
ATOM 849 C C . HIS A 1 111 ? 2.273 -0.443 9.381 1.00 94.19 111 HIS A C 1
ATOM 851 O O . HIS A 1 111 ? 3.155 -0.949 8.688 1.00 94.19 111 HIS A O 1
ATOM 857 N N . ALA A 1 112 ? 1.343 0.359 8.867 1.00 93.25 112 ALA A N 1
ATOM 858 C CA . ALA A 1 112 ? 1.370 0.822 7.490 1.00 93.25 112 ALA A CA 1
ATOM 859 C C . ALA A 1 112 ? 2.286 2.053 7.367 1.00 93.25 112 ALA A C 1
ATOM 861 O O . ALA A 1 112 ? 2.065 3.057 8.039 1.00 93.25 112 ALA A O 1
ATOM 862 N N . HIS A 1 113 ? 3.286 1.989 6.486 1.00 93.00 113 HIS A N 1
ATOM 863 C CA . HIS A 1 113 ? 4.263 3.072 6.261 1.00 93.00 113 HIS A CA 1
ATOM 864 C C . HIS A 1 113 ? 4.068 3.793 4.922 1.00 93.00 113 HIS A C 1
ATOM 866 O O . HIS A 1 113 ? 4.559 4.907 4.716 1.00 93.00 113 HIS A O 1
ATOM 872 N N . ALA A 1 114 ? 3.368 3.153 3.988 1.00 91.19 114 ALA A N 1
ATOM 873 C CA . ALA A 1 114 ? 3.106 3.694 2.665 1.00 91.19 114 ALA A CA 1
ATOM 874 C C . ALA A 1 114 ? 1.840 3.081 2.055 1.00 91.19 114 ALA A C 1
ATOM 876 O O . ALA A 1 114 ? 1.315 2.079 2.545 1.00 91.19 114 ALA A O 1
ATOM 877 N N . ILE A 1 115 ? 1.392 3.648 0.937 1.00 90.25 115 ILE A N 1
ATOM 878 C CA . ILE A 1 115 ? 0.371 3.056 0.061 1.00 90.25 115 ILE A CA 1
ATOM 879 C C . ILE A 1 115 ? 0.938 2.804 -1.332 1.00 90.25 115 ILE A C 1
ATOM 881 O O . ILE A 1 115 ? 1.740 3.590 -1.840 1.00 90.25 115 ILE A O 1
ATOM 885 N N . CYS A 1 116 ? 0.498 1.734 -1.987 1.00 88.81 116 CYS A N 1
ATOM 886 C CA . CYS A 1 116 ? 0.792 1.513 -3.399 1.00 88.81 116 CYS A CA 1
ATOM 887 C C . CYS A 1 116 ? 0.139 2.603 -4.251 1.00 88.81 116 CYS A C 1
ATOM 889 O O . CYS A 1 116 ? -1.082 2.631 -4.402 1.00 88.81 116 CYS A O 1
ATOM 891 N N . SER A 1 117 ? 0.959 3.466 -4.851 1.00 83.88 117 SER A N 1
ATOM 892 C CA . SER A 1 117 ? 0.486 4.536 -5.730 1.00 83.88 117 SER A CA 1
ATOM 893 C C . SER A 1 117 ? 0.531 4.115 -7.195 1.00 83.88 117 SER A C 1
ATOM 895 O O . SER A 1 117 ? -0.440 4.290 -7.925 1.00 83.88 117 SER A O 1
ATOM 897 N N . ARG A 1 118 ? 1.625 3.489 -7.638 1.00 76.81 118 ARG A N 1
ATOM 898 C CA . ARG A 1 118 ? 1.800 3.074 -9.039 1.00 76.81 118 ARG A CA 1
ATOM 899 C C . ARG A 1 118 ? 2.764 1.902 -9.174 1.00 76.81 118 ARG A C 1
ATOM 901 O O . ARG A 1 118 ? 3.508 1.575 -8.259 1.00 76.81 118 ARG A O 1
ATOM 908 N N . PHE A 1 119 ? 2.783 1.281 -10.343 1.00 74.81 119 PHE A N 1
ATOM 909 C CA . PHE A 1 119 ? 3.815 0.320 -10.725 1.00 74.81 119 PHE A CA 1
ATOM 910 C C . PHE A 1 119 ? 4.651 0.893 -11.867 1.00 74.81 119 PHE A C 1
ATOM 912 O O . PHE A 1 119 ? 4.186 1.765 -12.607 1.00 74.81 119 PHE A O 1
ATOM 919 N N . GLN A 1 120 ? 5.891 0.426 -11.997 1.00 68.19 120 GLN A N 1
ATOM 920 C CA . GLN A 1 120 ? 6.772 0.837 -13.083 1.00 68.19 120 GLN A CA 1
ATOM 921 C C . GLN A 1 120 ? 6.845 -0.286 -14.131 1.00 68.19 120 GLN A C 1
ATOM 923 O O . GLN A 1 120 ? 7.561 -1.273 -13.918 1.00 68.19 120 GLN A O 1
ATOM 928 N N . PRO A 1 121 ? 6.105 -0.177 -15.254 1.00 67.75 121 PRO A N 1
ATOM 929 C CA . PRO A 1 121 ? 6.229 -1.134 -16.344 1.00 67.75 121 PRO A CA 1
ATOM 930 C C . PRO A 1 121 ? 7.601 -0.990 -17.010 1.00 67.75 121 PRO A C 1
ATOM 932 O O . PRO A 1 121 ? 8.124 0.119 -17.149 1.00 67.75 121 PRO A O 1
ATOM 935 N N . LEU A 1 122 ? 8.177 -2.109 -17.454 1.00 69.81 122 LEU A N 1
ATOM 936 C CA . LEU A 1 122 ? 9.412 -2.113 -18.239 1.00 69.81 122 LEU A CA 1
ATOM 937 C C . LEU A 1 122 ? 9.088 -2.486 -19.682 1.00 69.81 122 LEU A C 1
ATOM 939 O O . LEU A 1 122 ? 8.492 -3.528 -19.941 1.00 69.81 122 LEU A O 1
ATOM 943 N N . VAL A 1 123 ? 9.517 -1.657 -20.627 1.00 76.12 123 VAL A N 1
ATOM 944 C CA . VAL A 1 123 ? 9.422 -1.965 -22.055 1.00 76.12 123 VAL A CA 1
ATOM 945 C C . VAL A 1 123 ? 10.792 -2.422 -22.539 1.00 76.12 123 VAL A C 1
ATOM 947 O O . VAL A 1 123 ? 11.757 -1.664 -22.467 1.00 76.12 123 VAL A O 1
ATOM 950 N N . VAL A 1 124 ? 10.881 -3.661 -23.024 1.00 79.94 124 VAL A N 1
ATOM 951 C CA . VAL A 1 124 ? 12.133 -4.257 -23.505 1.00 79.94 124 VAL A CA 1
ATOM 952 C C . VAL A 1 124 ? 12.046 -4.477 -25.019 1.00 79.94 124 VAL A C 1
ATOM 954 O O . VAL A 1 124 ? 11.254 -5.313 -25.465 1.00 79.94 124 VAL A O 1
ATOM 957 N N . PRO A 1 125 ? 12.846 -3.773 -25.839 1.00 86.31 125 PRO A N 1
ATOM 958 C CA . PRO A 1 125 ? 12.859 -3.988 -27.282 1.00 86.31 125 PRO A CA 1
ATOM 959 C C . PRO A 1 125 ? 13.441 -5.365 -27.624 1.00 86.31 125 PRO A C 1
ATOM 961 O O . PRO A 1 125 ? 14.555 -5.700 -27.216 1.00 86.31 125 PRO A O 1
ATOM 964 N N . GLN A 1 126 ? 12.713 -6.159 -28.409 1.00 88.31 126 GLN A N 1
ATOM 965 C CA . GLN A 1 126 ? 13.187 -7.448 -28.909 1.00 88.31 126 GLN A CA 1
ATOM 966 C C . GLN A 1 126 ? 13.945 -7.233 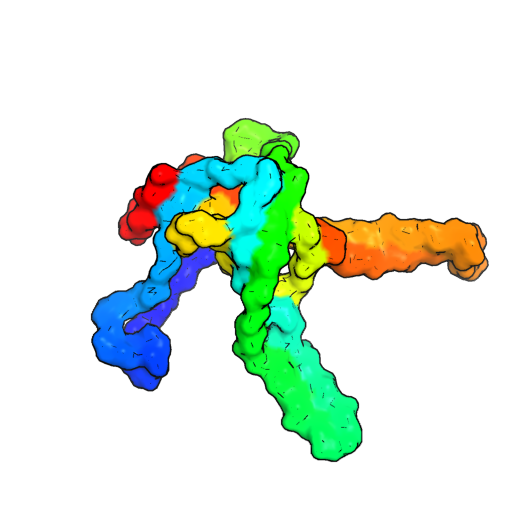-30.217 1.00 88.31 126 GLN A C 1
ATOM 968 O O . GLN A 1 126 ? 13.380 -7.319 -31.298 1.00 88.31 126 GLN A O 1
ATOM 973 N N . GLN A 1 127 ? 15.249 -6.957 -30.126 1.00 89.06 127 GLN A N 1
ATOM 974 C CA . GLN A 1 127 ? 16.103 -6.653 -31.292 1.00 89.06 127 GLN A CA 1
ATOM 975 C C . GLN A 1 127 ? 16.073 -7.734 -32.392 1.00 89.06 127 GLN A C 1
ATOM 977 O O . GLN A 1 127 ? 16.338 -7.449 -33.558 1.00 89.06 127 GLN A O 1
ATOM 982 N N . HIS A 1 128 ? 15.744 -8.974 -32.023 1.00 88.00 128 HIS A N 1
ATOM 983 C CA . HIS A 1 128 ? 15.672 -10.123 -32.922 1.00 88.00 128 HIS A CA 1
ATOM 984 C C . HIS A 1 128 ? 14.317 -10.281 -33.637 1.00 88.00 128 HIS A C 1
ATOM 986 O O . HIS A 1 128 ? 14.217 -11.098 -34.548 1.00 88.00 128 HIS A O 1
ATOM 992 N N . ILE A 1 129 ? 13.286 -9.517 -33.257 1.00 88.94 129 ILE A N 1
ATOM 993 C CA . ILE A 1 129 ? 11.958 -9.553 -33.882 1.00 88.94 129 ILE A CA 1
ATOM 994 C C . ILE A 1 129 ? 11.643 -8.157 -34.406 1.00 88.94 129 ILE A C 1
ATOM 996 O O . ILE A 1 129 ? 11.682 -7.192 -33.649 1.00 88.94 129 ILE A O 1
ATOM 1000 N N . LYS A 1 130 ? 11.327 -8.038 -35.696 1.00 92.00 130 LYS A N 1
ATOM 1001 C CA . LYS A 1 130 ? 11.049 -6.750 -36.337 1.00 92.00 130 LYS A CA 1
ATOM 1002 C C . LYS A 1 130 ? 9.585 -6.634 -36.744 1.00 92.00 130 LYS A C 1
ATOM 1004 O O . LYS A 1 130 ? 8.972 -7.629 -37.122 1.00 92.00 130 LYS A O 1
ATOM 1009 N N . ASP A 1 131 ? 9.042 -5.426 -36.663 1.00 89.25 131 ASP A N 1
ATOM 1010 C CA . ASP A 1 131 ? 7.752 -5.081 -37.254 1.00 89.25 131 ASP A CA 1
ATOM 1011 C C . ASP A 1 131 ? 7.857 -4.949 -38.788 1.00 89.25 131 ASP A C 1
ATOM 1013 O O . ASP A 1 131 ? 8.934 -5.075 -39.381 1.00 89.25 131 ASP A O 1
ATOM 1017 N N . ASN A 1 132 ? 6.732 -4.656 -39.444 1.00 92.12 132 ASN A N 1
ATOM 1018 C CA . ASN A 1 132 ? 6.669 -4.477 -40.901 1.00 92.12 132 ASN A CA 1
ATOM 1019 C C . ASN A 1 132 ? 7.519 -3.301 -41.422 1.00 92.12 132 ASN A C 1
ATOM 1021 O O . ASN A 1 132 ? 7.769 -3.219 -42.622 1.00 92.12 132 ASN A O 1
ATOM 1025 N N . ASN A 1 133 ? 7.971 -2.409 -40.538 1.00 91.00 133 ASN A N 1
ATOM 1026 C CA . ASN A 1 133 ? 8.812 -1.258 -40.854 1.00 91.00 133 ASN A CA 1
ATOM 1027 C C . ASN A 1 133 ? 10.293 -1.507 -40.502 1.00 91.00 133 ASN A C 1
ATOM 1029 O O . ASN A 1 133 ? 11.119 -0.608 -40.646 1.00 91.00 133 ASN A O 1
ATOM 1033 N N . GLY A 1 134 ? 10.648 -2.715 -40.046 1.00 90.50 134 GLY A N 1
ATOM 1034 C CA . GLY A 1 134 ? 12.011 -3.091 -39.679 1.00 90.50 134 GLY A CA 1
ATOM 1035 C C . GLY A 1 134 ? 12.444 -2.673 -38.267 1.00 90.50 134 GLY A C 1
ATOM 1036 O O . GLY A 1 134 ? 13.615 -2.875 -37.927 1.00 90.50 134 GLY A O 1
ATOM 1037 N N . ASN A 1 135 ? 11.542 -2.133 -37.441 1.00 91.31 135 ASN A N 1
ATOM 1038 C CA . ASN A 1 135 ? 11.841 -1.719 -36.068 1.00 91.31 135 ASN A CA 1
ATOM 1039 C C . ASN A 1 135 ? 11.716 -2.899 -35.093 1.00 91.31 135 ASN A C 1
ATOM 1041 O O . ASN A 1 135 ? 10.817 -3.721 -35.265 1.00 91.31 135 ASN A O 1
ATOM 1045 N N . PRO A 1 136 ? 12.553 -2.982 -34.041 1.00 89.69 136 PRO A N 1
ATOM 1046 C CA . PRO A 1 136 ? 12.403 -3.985 -32.990 1.00 89.69 136 PRO A CA 1
ATOM 1047 C C . PRO A 1 136 ? 11.014 -3.951 -32.344 1.00 89.69 136 PRO A C 1
ATOM 1049 O O . PRO A 1 136 ? 10.574 -2.900 -31.874 1.00 89.69 136 PRO A O 1
ATOM 1052 N N . LEU A 1 137 ? 10.348 -5.103 -32.261 1.00 90.00 137 LEU A N 1
ATOM 1053 C CA . LEU A 1 137 ? 9.073 -5.227 -31.559 1.00 90.00 137 LEU A CA 1
ATOM 1054 C C . LEU A 1 137 ? 9.303 -5.143 -30.040 1.00 90.00 137 LEU A C 1
ATOM 1056 O O . LEU A 1 137 ? 10.085 -5.923 -29.492 1.00 90.00 137 LEU A O 1
ATOM 1060 N N . PRO A 1 138 ? 8.653 -4.215 -29.320 1.00 85.88 138 PRO A N 1
ATOM 1061 C CA . PRO A 1 138 ? 8.776 -4.144 -27.872 1.00 85.88 138 PRO A CA 1
ATOM 1062 C C . PRO A 1 138 ? 7.902 -5.198 -27.184 1.00 85.88 138 PRO A C 1
ATOM 1064 O O . PRO A 1 138 ? 6.752 -5.403 -27.567 1.00 85.88 138 PRO A O 1
ATOM 1067 N N . ILE A 1 139 ? 8.413 -5.809 -26.112 1.00 77.94 139 ILE A N 1
ATOM 1068 C CA . ILE A 1 139 ? 7.573 -6.492 -25.117 1.00 77.94 139 ILE A CA 1
ATOM 1069 C C . ILE A 1 139 ? 7.408 -5.585 -23.903 1.00 77.94 139 ILE A C 1
ATOM 1071 O O . ILE A 1 139 ? 8.369 -4.986 -23.417 1.00 77.94 139 ILE A O 1
ATOM 1075 N N . MET A 1 140 ? 6.180 -5.485 -23.407 1.00 74.06 140 MET A N 1
ATOM 1076 C CA . MET A 1 140 ? 5.894 -4.819 -22.145 1.00 74.06 140 MET A CA 1
ATOM 1077 C C . MET A 1 140 ? 5.882 -5.868 -21.039 1.00 74.06 140 MET A C 1
ATOM 1079 O O . MET A 1 140 ? 5.066 -6.786 -21.056 1.00 74.06 140 MET A O 1
ATOM 1083 N N . ILE A 1 141 ? 6.781 -5.721 -20.074 1.00 68.62 141 ILE A N 1
ATOM 1084 C CA . ILE A 1 141 ? 6.747 -6.452 -18.814 1.00 68.62 141 ILE A CA 1
ATOM 1085 C C . ILE A 1 141 ? 5.878 -5.613 -17.864 1.00 68.62 141 ILE A C 1
ATOM 1087 O O . ILE A 1 141 ? 6.287 -4.500 -17.515 1.00 68.62 141 ILE A O 1
ATOM 1091 N N . PRO A 1 142 ? 4.680 -6.095 -17.474 1.00 58.78 142 PRO A N 1
ATOM 1092 C CA . PRO A 1 142 ? 3.661 -5.268 -16.825 1.00 58.78 142 PRO A CA 1
ATOM 1093 C C . PRO A 1 142 ? 4.148 -4.586 -15.545 1.00 58.78 142 PRO A C 1
ATOM 1095 O O . PRO A 1 142 ? 3.783 -3.445 -15.296 1.00 58.78 142 PRO A O 1
ATOM 1098 N N . SER A 1 143 ? 4.997 -5.252 -14.755 1.00 64.19 143 SER A N 1
ATOM 1099 C CA . SER A 1 143 ? 5.639 -4.659 -13.580 1.00 64.19 143 SER A CA 1
ATOM 1100 C C . SER A 1 143 ? 6.809 -5.520 -13.113 1.00 64.19 143 SER A C 1
ATOM 1102 O O . SER A 1 143 ? 6.627 -6.703 -12.834 1.00 64.19 143 SER A O 1
ATOM 1104 N N . LEU A 1 144 ? 7.987 -4.915 -12.953 1.00 61.38 144 LEU A N 1
ATOM 1105 C CA . LEU A 1 144 ? 9.107 -5.507 -12.202 1.00 61.38 144 LEU A CA 1
ATOM 1106 C C . LEU A 1 144 ? 9.178 -4.953 -10.778 1.00 61.38 144 LEU A C 1
ATOM 1108 O O . LEU A 1 144 ? 9.457 -5.705 -9.851 1.00 61.38 144 LEU A O 1
ATOM 1112 N N . TYR A 1 145 ? 8.847 -3.670 -10.614 1.00 70.25 145 TYR A N 1
ATOM 1113 C CA . TYR A 1 145 ? 8.924 -2.967 -9.341 1.00 70.25 145 TYR A CA 1
ATOM 1114 C C . TYR A 1 145 ? 7.647 -2.176 -9.051 1.00 70.25 145 TYR A C 1
ATOM 1116 O O . TYR A 1 145 ? 7.036 -1.579 -9.948 1.00 70.25 145 TYR A O 1
ATOM 1124 N N . GLY A 1 146 ? 7.269 -2.155 -7.777 1.00 74.62 146 GLY A N 1
ATOM 1125 C CA . GLY A 1 146 ? 6.191 -1.333 -7.246 1.00 74.62 146 GLY A CA 1
ATOM 1126 C C . GLY A 1 146 ? 6.709 0.006 -6.739 1.00 74.62 146 GLY A C 1
ATOM 1127 O O . GLY A 1 146 ? 7.785 0.048 -6.155 1.00 74.62 146 GLY A O 1
ATOM 1128 N N . VAL A 1 147 ? 5.952 1.088 -6.923 1.00 80.88 147 VAL A N 1
ATOM 1129 C CA . VAL A 1 147 ? 6.257 2.400 -6.338 1.00 80.88 147 VAL A CA 1
ATOM 1130 C C . VAL A 1 147 ? 5.157 2.770 -5.354 1.00 80.88 147 VAL A C 1
ATOM 1132 O O . VAL A 1 147 ? 3.967 2.764 -5.678 1.00 80.88 147 VAL A O 1
ATOM 1135 N N . VAL A 1 148 ? 5.560 3.091 -4.132 1.00 83.62 148 VAL A N 1
ATOM 1136 C CA . VAL A 1 148 ? 4.643 3.354 -3.022 1.00 83.62 148 VAL A CA 1
ATOM 1137 C C . VAL A 1 148 ? 4.941 4.723 -2.429 1.00 83.62 148 VAL A C 1
ATOM 1139 O O . VAL A 1 148 ? 6.097 5.140 -2.390 1.00 83.62 148 VAL A O 1
ATOM 1142 N N . SER A 1 149 ? 3.910 5.434 -1.986 1.00 83.19 149 SER A N 1
ATOM 1143 C CA . SER A 1 149 ? 4.047 6.773 -1.409 1.00 83.19 149 SER A CA 1
ATOM 1144 C C . SER A 1 149 ? 4.059 6.692 0.111 1.00 83.19 149 SER A C 1
ATOM 1146 O O . SER A 1 149 ? 3.132 6.147 0.707 1.00 83.19 149 SER A O 1
ATOM 1148 N N . SER A 1 150 ? 5.126 7.214 0.715 1.00 84.50 150 SER A N 1
ATOM 1149 C CA . SER A 1 150 ? 5.344 7.212 2.161 1.00 84.50 150 SER A CA 1
ATOM 1150 C C . SER A 1 150 ? 4.342 8.115 2.876 1.00 84.50 150 SER A C 1
ATOM 1152 O O . SER A 1 150 ? 4.033 9.209 2.395 1.00 84.50 150 SER A O 1
ATOM 1154 N N . PHE A 1 151 ? 3.899 7.695 4.062 1.00 86.88 151 PHE A N 1
ATOM 1155 C CA . PHE A 1 151 ? 3.141 8.559 4.967 1.00 86.88 151 PHE A CA 1
ATOM 1156 C C . PHE A 1 151 ? 4.003 9.650 5.612 1.00 86.88 151 PHE A C 1
ATOM 1158 O O . PHE A 1 151 ? 3.460 10.621 6.128 1.00 86.88 151 PHE A O 1
ATOM 1165 N N . ASN A 1 152 ? 5.334 9.566 5.517 1.00 84.56 152 ASN A N 1
ATOM 1166 C CA . ASN A 1 152 ? 6.262 10.598 5.977 1.00 84.56 152 ASN A CA 1
ATOM 1167 C C . ASN A 1 152 ? 6.380 11.767 4.977 1.00 84.56 152 ASN A C 1
ATOM 1169 O O . ASN A 1 152 ? 7.446 12.071 4.430 1.00 84.56 152 ASN A O 1
ATOM 1173 N N . ASN A 1 153 ? 5.251 12.410 4.695 1.00 83.75 153 ASN A N 1
ATOM 1174 C CA . ASN A 1 153 ? 5.161 13.637 3.914 1.00 83.75 153 ASN A CA 1
ATOM 1175 C C . ASN A 1 153 ? 4.322 14.651 4.696 1.00 83.75 153 ASN A C 1
ATOM 1177 O O . ASN A 1 153 ? 3.255 14.314 5.198 1.00 83.75 153 ASN A O 1
ATOM 1181 N N . LYS A 1 154 ? 4.796 15.899 4.783 1.00 83.12 154 LYS A N 1
ATOM 1182 C CA . LYS A 1 154 ? 4.166 16.935 5.617 1.00 83.12 154 LYS A CA 1
ATOM 1183 C C . LYS A 1 154 ? 2.719 17.232 5.229 1.00 83.12 154 LYS A C 1
ATOM 1185 O O . LYS A 1 154 ? 1.905 17.441 6.120 1.00 83.12 154 LYS A O 1
ATOM 1190 N N . ASP A 1 155 ? 2.400 17.215 3.938 1.00 83.38 155 ASP A N 1
ATOM 1191 C CA . ASP A 1 155 ? 1.042 17.488 3.463 1.00 83.38 155 ASP A CA 1
ATOM 1192 C C . ASP A 1 155 ? 0.108 16.319 3.791 1.00 83.38 155 ASP A C 1
ATOM 1194 O O . ASP A 1 155 ? -1.015 16.533 4.241 1.00 83.38 155 ASP A O 1
ATOM 1198 N N . ILE A 1 156 ? 0.591 15.078 3.642 1.00 83.06 156 ILE A N 1
ATOM 1199 C CA . ILE A 1 156 ? -0.151 13.871 4.035 1.00 83.06 156 ILE A CA 1
ATOM 1200 C C . ILE A 1 156 ? -0.384 13.859 5.550 1.00 83.06 156 ILE A C 1
ATOM 1202 O O . ILE A 1 156 ? -1.515 13.676 5.987 1.00 83.06 156 ILE A O 1
ATOM 1206 N N . ILE A 1 157 ? 0.660 14.094 6.347 1.00 86.88 157 ILE A N 1
ATOM 1207 C CA . ILE A 1 157 ? 0.578 14.147 7.814 1.00 86.88 157 ILE A CA 1
ATOM 1208 C C . ILE A 1 157 ? -0.393 15.243 8.249 1.00 86.88 157 ILE A C 1
ATOM 1210 O O . ILE A 1 157 ? -1.295 14.978 9.038 1.00 86.88 157 ILE A O 1
ATOM 1214 N N . GLY A 1 158 ? -0.252 16.454 7.703 1.00 85.81 158 GLY A N 1
ATOM 1215 C CA . GLY A 1 158 ? -1.139 17.573 8.009 1.00 85.81 158 GLY A CA 1
ATOM 1216 C C . GLY A 1 158 ? -2.596 17.269 7.659 1.00 85.81 158 GLY A C 1
ATOM 1217 O O . GLY A 1 158 ? -3.490 17.558 8.451 1.00 85.81 158 GLY A O 1
ATOM 1218 N N . PHE A 1 159 ? -2.836 16.621 6.516 1.00 86.81 159 PHE A N 1
ATOM 1219 C CA . PHE A 1 159 ? -4.168 16.167 6.124 1.00 86.81 159 PHE A CA 1
ATOM 1220 C C . PHE A 1 159 ? -4.736 15.131 7.104 1.00 86.81 159 PHE A C 1
ATOM 1222 O O . PHE A 1 159 ? -5.852 15.309 7.584 1.00 86.81 159 PHE A O 1
ATOM 1229 N N . LEU A 1 160 ? -3.976 14.091 7.456 1.00 86.44 160 LEU A N 1
ATOM 1230 C CA . LEU A 1 160 ? -4.414 13.050 8.393 1.00 86.44 160 LEU A CA 1
ATOM 1231 C C . LEU A 1 160 ? -4.682 13.613 9.801 1.00 86.44 160 LEU A C 1
ATOM 1233 O O . LEU A 1 160 ? -5.720 13.320 10.389 1.00 86.44 160 LEU A O 1
ATOM 1237 N N . MET A 1 161 ? -3.800 14.478 10.312 1.00 87.88 161 MET A N 1
ATOM 1238 C CA . MET A 1 161 ? -3.977 15.148 11.607 1.00 87.88 161 MET A CA 1
ATOM 1239 C C . MET A 1 161 ? -5.201 16.068 11.623 1.00 87.88 161 MET A C 1
ATOM 1241 O O . MET A 1 161 ? -5.910 16.111 12.621 1.00 87.88 161 MET A O 1
ATOM 1245 N N . SER A 1 162 ? -5.497 16.766 10.518 1.00 88.25 162 SER A N 1
ATOM 1246 C CA . SER A 1 162 ? -6.705 17.605 10.412 1.00 88.25 162 SER A CA 1
ATOM 1247 C C . SER A 1 162 ? -8.022 16.820 10.499 1.00 88.25 162 SER A C 1
ATOM 1249 O O . SER A 1 162 ? -9.088 17.418 10.623 1.00 88.25 162 SER A O 1
ATOM 1251 N N . LEU A 1 163 ? -7.941 15.491 10.415 1.00 86.62 163 LEU A N 1
ATOM 1252 C CA . LEU A 1 163 ? -9.056 14.551 10.475 1.00 86.62 163 LEU A CA 1
ATOM 1253 C C . LEU A 1 163 ? -9.046 13.715 11.766 1.00 86.62 163 LEU A C 1
ATOM 1255 O O . LEU A 1 163 ? -9.739 12.700 11.823 1.00 86.62 163 LEU A O 1
ATOM 1259 N N . ASP A 1 164 ? -8.237 14.101 12.759 1.00 87.12 164 ASP A N 1
ATOM 1260 C CA . ASP A 1 164 ? -8.056 13.391 14.032 1.00 87.12 164 ASP A CA 1
ATOM 1261 C C . ASP A 1 164 ? -7.590 11.927 13.872 1.00 87.12 164 ASP A C 1
ATOM 1263 O O . ASP A 1 164 ? -7.852 11.074 14.722 1.00 87.12 164 ASP A O 1
ATOM 1267 N N . ILE A 1 165 ? -6.882 11.610 12.778 1.00 84.12 165 ILE A N 1
ATOM 1268 C CA . ILE A 1 165 ? -6.316 10.273 12.559 1.00 84.12 165 ILE A CA 1
ATOM 1269 C C . ILE A 1 165 ? -5.014 10.148 13.369 1.00 84.12 165 ILE A C 1
ATOM 1271 O O . ILE A 1 165 ? -4.099 10.951 13.163 1.00 84.12 165 ILE A O 1
ATOM 1275 N N . PRO A 1 166 ? -4.888 9.148 14.264 1.00 83.69 166 PRO A N 1
ATOM 1276 C CA . PRO A 1 166 ? -3.688 8.962 15.072 1.00 83.69 166 PRO A CA 1
ATOM 1277 C C . PRO A 1 166 ? -2.494 8.542 14.205 1.00 83.69 166 PRO A C 1
ATOM 1279 O O . PRO A 1 166 ? -2.606 7.648 13.364 1.00 83.69 166 PRO A O 1
ATOM 1282 N N . ILE A 1 167 ? -1.345 9.179 14.440 1.00 85.38 167 ILE A N 1
ATOM 1283 C CA . ILE A 1 167 ? -0.080 8.915 13.747 1.00 85.38 167 ILE A CA 1
ATOM 1284 C C . ILE A 1 167 ? 0.970 8.505 14.774 1.00 85.38 167 ILE A C 1
ATOM 1286 O O . ILE A 1 167 ? 1.119 9.168 15.799 1.00 85.38 167 ILE A O 1
ATOM 1290 N N . GLU A 1 168 ? 1.700 7.432 14.480 1.00 85.50 168 GLU A N 1
ATOM 1291 C CA . GLU A 1 168 ? 2.839 6.985 15.280 1.00 85.50 168 GLU A CA 1
ATOM 1292 C C . GLU A 1 168 ? 4.162 7.351 14.581 1.00 85.50 168 GLU A C 1
ATOM 1294 O O . GLU A 1 168 ? 4.268 7.319 13.346 1.00 85.50 168 GLU A O 1
ATOM 1299 N N . GLU A 1 169 ? 5.158 7.752 15.370 1.00 75.81 169 GLU A N 1
ATOM 1300 C CA . GLU A 1 169 ? 6.514 8.080 14.901 1.00 75.81 169 GLU A CA 1
ATOM 1301 C C . GLU A 1 169 ? 7.423 6.851 14.937 1.00 75.81 169 GLU A C 1
ATOM 1303 O O . GLU A 1 169 ? 7.438 6.153 15.976 1.00 75.81 169 GLU A O 1
#

Organism: NCBI:txid1053692

Secondary structure (DSSP, 8-state):
---------HHHHTTSTTTTT-SS---PPEE-PPPPTT-EEEEEE-TTTT-EEEETTEEEE--S--EEEEEEEEEEE--SSTTTSPPEEEESS---TT-TT-EEEETTT--EEEEEEEEEEEEEEEEEEE-TTSPEEEEEEEEEEEEEEES--HHHHHHHHTTT--EE-

InterPro domains:
  IPR009003 Peptidase S1, PA clan [SSF50494] (2-122)

Radius of gyration: 19.67 Å; chains: 1; bounding box: 43×46×59 Å

Foldseek 3Di:
DQDDDDDDDCVVCCVPPQNPVHPDHDDFAAELDDDDFFFKKKWKWLACQDDFPDDVPDRDTPHDDIDIDIWTQHDFDDDPPDPQDFTKTKTQDFDHPGSFQTFIAGPVPRHGFWGFHDFDKDWDFQQVDADPVRGTDIDIPNHRITMTTGCNGPVSVVVCVVVVNDYHD

pLDDT: mean 78.99, std 14.06, range [41.62, 94.5]

Sequence (169 aa):
MDIALLKVDFEKNSDKEWLDKKTEFPFIKVSTGRLEMGDEVYSFGYPLSSYGIIKPGEIGYTKLSPRVTSAIISSNFDTNMGTAGPKNYVLDKALNYGNSGGPIIATETGHAHAICSRFQPLVVPQQHIKDNNGNPLPIMIPSLYGVVSSFNNKDIIGFLMSLDIPIEE